Protein AF-A0A1V9F1B4-F1 (afdb_monomer_lite)

InterPro domains:
  IPR001387 Cro/C1-type, helix-turn-helix domain [PS50943] (9-61)
  IPR001387 Cro/C1-type, helix-turn-helix domain [cd00093] (6-61)
  IPR010982 Lambda repressor-like, DNA-binding domain superfamily [G3DSA:1.10.260.40] (1-62)
  IPR010982 Lambda repressor-like, DNA-binding domain superfamily [SSF47413] (3-62)

Foldseek 3Di:
DLQVVLCVLVVLCVVPHDLVVLCVVLVHDSVVNVCSNRRHDDDPVVSVSSCVSSVHDVVVPD

Secondary structure (DSSP, 8-state):
-HHHHHHHHHHHHHHH--HHHHHHHTT--HHHHHHHHTT----HHHHHHHHHHTT--GGGT-

Organism: NCBI:txid354355

Radius of gyration: 10.3 Å; chains: 1; bounding box: 24×20×21 Å

Structure (mmCIF, N/CA/C/O backbone):
data_AF-A0A1V9F1B4-F1
#
_entry.id   AF-A0A1V9F1B4-F1
#
loop_
_atom_site.group_PDB
_atom_site.id
_atom_site.type_symbol
_atom_site.label_atom_id
_atom_site.label_alt_id
_atom_site.label_comp_id
_atom_site.label_asym_id
_atom_site.label_entity_id
_atom_site.label_seq_id
_atom_site.pdbx_PDB_ins_code
_atom_site.Cartn_x
_atom_site.Cartn_y
_atom_site.Cartn_z
_atom_site.occupancy
_atom_site.B_iso_or_equiv
_atom_site.auth_seq_id
_atom_site.auth_comp_id
_atom_site.auth_asym_id
_atom_site.auth_atom_id
_atom_site.pdbx_PDB_model_num
ATOM 1 N N . MET A 1 1 ? 14.262 1.003 -9.189 1.00 83.38 1 MET A N 1
ATOM 2 C CA . MET A 1 1 ? 13.436 -0.227 -9.164 1.00 83.38 1 MET A CA 1
ATOM 3 C C . MET A 1 1 ? 12.180 -0.047 -8.310 1.00 83.38 1 MET A C 1
ATOM 5 O O . MET A 1 1 ? 11.088 -0.119 -8.861 1.00 83.38 1 MET A O 1
ATOM 9 N N . LEU A 1 2 ? 12.308 0.300 -7.023 1.00 92.50 2 LEU A N 1
ATOM 10 C CA . LEU A 1 2 ? 11.177 0.455 -6.088 1.00 92.50 2 LEU A CA 1
ATOM 11 C C . LEU A 1 2 ? 10.119 1.486 -6.520 1.00 92.50 2 LEU A C 1
ATOM 13 O O . LEU A 1 2 ? 8.930 1.210 -6.421 1.00 92.50 2 LEU A O 1
ATOM 17 N N . ASN A 1 3 ? 10.519 2.613 -7.121 1.00 95.25 3 ASN A N 1
ATOM 18 C CA . ASN A 1 3 ? 9.569 3.590 -7.685 1.00 95.25 3 ASN A CA 1
ATOM 19 C C . ASN A 1 3 ? 8.632 2.993 -8.748 1.00 95.25 3 ASN A C 1
ATOM 21 O O . ASN A 1 3 ? 7.487 3.420 -8.873 1.00 95.25 3 ASN A O 1
ATOM 25 N N . ARG A 1 4 ? 9.106 2.019 -9.539 1.00 94.56 4 ARG A N 1
ATOM 26 C CA . ARG A 1 4 ? 8.267 1.330 -10.530 1.00 94.56 4 ARG A CA 1
ATOM 27 C C . ARG A 1 4 ? 7.283 0.399 -9.827 1.00 94.56 4 ARG A C 1
ATOM 29 O O . ARG A 1 4 ? 6.106 0.424 -10.165 1.00 94.56 4 ARG A O 1
ATOM 36 N N . ILE A 1 5 ? 7.756 -0.350 -8.829 1.00 95.12 5 ILE A N 1
ATOM 37 C CA . ILE A 1 5 ? 6.927 -1.244 -8.012 1.00 95.12 5 ILE A CA 1
ATOM 38 C C . ILE A 1 5 ? 5.806 -0.458 -7.326 1.00 95.12 5 ILE A C 1
ATOM 40 O O . ILE A 1 5 ? 4.636 -0.771 -7.526 1.00 95.12 5 ILE A O 1
ATOM 44 N N . GLY A 1 6 ? 6.142 0.625 -6.619 1.00 97.06 6 GLY A N 1
ATOM 45 C CA . GLY A 1 6 ? 5.165 1.481 -5.941 1.00 97.06 6 GLY A CA 1
ATOM 46 C C . GLY A 1 6 ? 4.082 2.021 -6.880 1.00 97.06 6 GLY A C 1
ATOM 47 O O . GLY A 1 6 ? 2.897 1.962 -6.554 1.00 97.06 6 GLY A O 1
ATOM 48 N N . LYS A 1 7 ? 4.456 2.449 -8.096 1.00 96.88 7 LYS A N 1
ATOM 49 C CA . LYS A 1 7 ? 3.495 2.903 -9.118 1.00 96.88 7 LYS A CA 1
ATOM 50 C C . LYS A 1 7 ? 2.543 1.795 -9.579 1.00 96.88 7 LYS A C 1
ATOM 52 O O . LYS A 1 7 ? 1.360 2.072 -9.765 1.00 96.88 7 LYS A O 1
ATOM 57 N N . VAL A 1 8 ? 3.035 0.568 -9.766 1.00 96.06 8 VAL A N 1
ATOM 58 C CA . VAL A 1 8 ? 2.192 -0.579 -10.152 1.00 96.06 8 VAL A CA 1
ATOM 59 C C . VAL A 1 8 ? 1.217 -0.925 -9.030 1.00 96.06 8 VAL A C 1
ATOM 61 O O . VAL A 1 8 ? 0.020 -1.025 -9.292 1.00 96.06 8 VAL A O 1
ATOM 64 N N . LEU A 1 9 ? 1.703 -1.017 -7.786 1.00 97.00 9 LEU A N 1
ATOM 65 C CA . LEU A 1 9 ? 0.865 -1.267 -6.608 1.00 97.00 9 LEU A CA 1
ATOM 66 C C . LEU A 1 9 ? -0.235 -0.208 -6.475 1.00 97.00 9 LEU A C 1
ATOM 68 O O . LEU A 1 9 ? -1.407 -0.547 -6.333 1.00 97.00 9 LEU A O 1
ATOM 72 N N . LYS A 1 10 ? 0.129 1.074 -6.613 1.00 98.00 10 LYS A N 1
ATOM 73 C CA . LYS A 1 10 ? -0.819 2.191 -6.569 1.00 98.00 10 LYS A CA 1
ATOM 74 C C . LYS A 1 10 ? -1.896 2.074 -7.636 1.00 98.00 10 LYS A C 1
ATOM 76 O O . LYS A 1 10 ? -3.076 2.217 -7.326 1.00 98.00 10 LYS A O 1
ATOM 81 N N . LYS A 1 11 ? -1.494 1.817 -8.883 1.00 97.44 11 LYS A N 1
ATOM 82 C CA . LYS A 1 11 ? -2.422 1.679 -10.008 1.00 97.44 11 LYS A CA 1
ATOM 83 C C . LYS A 1 11 ? -3.406 0.533 -9.760 1.00 97.44 11 LYS A C 1
ATOM 85 O O . LYS A 1 11 ? -4.610 0.750 -9.815 1.00 97.44 11 LYS A O 1
ATOM 90 N N . LYS A 1 12 ? -2.897 -0.650 -9.407 1.00 96.94 12 LYS A N 1
ATOM 91 C CA . LYS A 1 12 ? -3.719 -1.832 -9.117 1.00 96.94 12 LYS A CA 1
ATOM 92 C C . LYS A 1 12 ? -4.669 -1.612 -7.947 1.00 96.94 12 LYS A C 1
ATOM 94 O O . LYS A 1 12 ? -5.841 -1.961 -8.036 1.00 96.94 12 LYS A O 1
ATOM 99 N N . ARG A 1 13 ? -4.210 -0.954 -6.880 1.00 97.38 13 ARG A N 1
ATOM 100 C CA . ARG A 1 13 ? -5.100 -0.564 -5.785 1.00 97.38 13 ARG A CA 1
ATOM 101 C C . ARG A 1 13 ? -6.199 0.375 -6.274 1.00 97.38 13 ARG A C 1
ATOM 103 O O . ARG A 1 13 ? -7.349 0.138 -5.939 1.00 97.38 13 ARG A O 1
ATOM 110 N N . GLN A 1 14 ? -5.873 1.422 -7.034 1.00 97.94 14 GLN A N 1
ATOM 111 C CA . GLN A 1 14 ? -6.859 2.399 -7.522 1.00 97.94 14 GLN A CA 1
ATOM 112 C C . GLN A 1 14 ? -7.941 1.777 -8.415 1.00 97.94 14 GLN A C 1
ATOM 114 O O . GLN A 1 14 ? -9.068 2.256 -8.393 1.00 97.94 14 GLN A O 1
ATOM 119 N N . GLU A 1 15 ? -7.616 0.717 -9.158 1.00 97.00 15 GLU A N 1
ATOM 120 C CA . GLU A 1 15 ? -8.584 -0.060 -9.948 1.00 97.00 15 GLU A CA 1
ATOM 121 C C . GLU A 1 15 ? -9.556 -0.862 -9.063 1.00 97.00 15 GLU A C 1
ATOM 123 O O . GLU A 1 15 ? -10.687 -1.118 -9.468 1.00 97.00 15 GLU A O 1
ATOM 128 N N . ARG A 1 16 ? -9.132 -1.241 -7.850 1.00 95.88 16 ARG A N 1
ATOM 129 C CA . ARG A 1 16 ? -9.883 -2.112 -6.935 1.00 95.88 16 ARG A CA 1
ATOM 130 C C . ARG A 1 16 ? -10.632 -1.354 -5.837 1.00 95.88 16 ARG A C 1
ATOM 132 O O . ARG A 1 16 ? -11.763 -1.704 -5.519 1.00 95.88 16 ARG A O 1
ATOM 139 N N . THR A 1 17 ? -9.992 -0.383 -5.182 1.00 97.06 17 THR A N 1
ATOM 140 C CA . THR A 1 17 ? -10.503 0.233 -3.946 1.00 97.06 17 THR A CA 1
ATOM 141 C C . THR A 1 17 ? -9.774 1.535 -3.558 1.00 97.06 17 THR A C 1
ATOM 143 O O . THR A 1 17 ? -8.777 1.957 -4.155 1.00 97.06 17 THR A O 1
ATOM 146 N N . THR A 1 18 ? -10.254 2.201 -2.507 1.00 97.88 18 THR A N 1
ATOM 147 C CA . THR A 1 18 ? -9.626 3.406 -1.951 1.00 97.88 18 THR A CA 1
ATOM 148 C C . THR A 1 18 ? -8.371 3.074 -1.134 1.00 97.88 18 THR A C 1
ATOM 150 O O . THR A 1 18 ? -8.159 1.940 -0.706 1.00 97.88 18 THR A O 1
ATOM 153 N N . LEU A 1 19 ? -7.514 4.077 -0.901 1.00 97.69 19 LEU A N 1
ATOM 154 C CA . LEU A 1 19 ? -6.326 3.917 -0.055 1.00 97.69 19 LEU A CA 1
ATOM 155 C C . LEU A 1 19 ? -6.714 3.472 1.357 1.00 97.69 19 LEU A C 1
ATOM 157 O O . LEU A 1 19 ? -6.062 2.602 1.922 1.00 97.69 19 LEU A O 1
ATOM 161 N N . GLU A 1 20 ? -7.763 4.070 1.916 1.00 97.69 20 GLU A N 1
ATOM 162 C CA . GLU A 1 20 ? -8.227 3.815 3.277 1.00 97.69 20 GLU A CA 1
ATOM 163 C C . GLU A 1 20 ? -8.784 2.403 3.435 1.00 97.69 20 GLU A C 1
ATOM 165 O O . GLU A 1 20 ? -8.309 1.661 4.293 1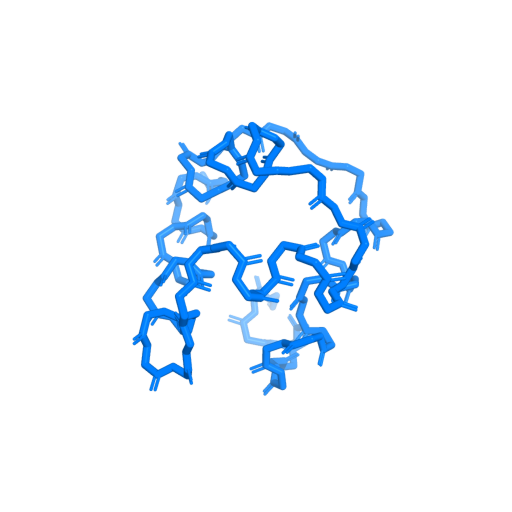.00 97.69 20 GLU A O 1
ATOM 170 N N . SER A 1 21 ? -9.709 2.012 2.557 1.00 98.12 21 SER A N 1
ATOM 171 C CA . SER A 1 21 ? -10.310 0.679 2.570 1.00 98.12 21 SER A CA 1
ATOM 172 C C . SER A 1 21 ? -9.255 -0.412 2.401 1.00 98.12 21 SER A C 1
ATOM 174 O O . SER A 1 21 ? -9.250 -1.373 3.164 1.00 98.12 21 SER A O 1
ATOM 176 N N . PHE A 1 22 ? -8.315 -0.239 1.465 1.00 98.19 22 PHE A N 1
ATOM 177 C CA . PHE A 1 22 ? -7.251 -1.220 1.267 1.00 98.19 22 PHE A CA 1
ATOM 178 C C . PHE A 1 22 ? -6.308 -1.307 2.462 1.00 98.19 22 PHE A C 1
ATOM 180 O O . PHE A 1 22 ? -6.026 -2.398 2.940 1.00 98.19 22 PHE A O 1
ATOM 187 N N . SER A 1 23 ? -5.841 -0.156 2.961 1.00 97.88 23 SER A N 1
ATOM 188 C CA . SER A 1 23 ? -4.954 -0.075 4.130 1.00 97.88 23 SER A CA 1
ATOM 189 C C . SER A 1 23 ? -5.549 -0.828 5.322 1.00 97.88 23 SER A C 1
ATOM 191 O O . SER A 1 23 ? -4.855 -1.599 5.984 1.00 97.88 23 SER A O 1
ATOM 193 N N . TYR A 1 24 ? -6.850 -0.640 5.557 1.00 97.75 24 TYR A N 1
ATOM 194 C CA . TYR A 1 24 ? -7.590 -1.347 6.594 1.00 97.75 24 TYR A CA 1
ATOM 195 C C . TYR A 1 24 ? -7.648 -2.858 6.333 1.00 97.75 24 TYR A C 1
ATOM 197 O O . TYR A 1 24 ? -7.265 -3.639 7.202 1.00 97.75 24 TYR A O 1
ATOM 205 N N . GLU A 1 25 ? -8.050 -3.266 5.128 1.00 97.25 25 GLU A N 1
ATOM 206 C CA . GLU A 1 25 ? -8.186 -4.672 4.725 1.00 97.25 25 GLU A CA 1
ATOM 207 C C . GLU A 1 25 ? -6.899 -5.474 4.947 1.00 97.25 25 GLU A C 1
ATOM 209 O O . GLU A 1 25 ? -6.917 -6.543 5.553 1.00 97.25 25 GLU A O 1
ATOM 214 N N . ILE A 1 26 ? -5.762 -4.945 4.494 1.00 96.50 26 ILE A N 1
ATOM 215 C CA . ILE A 1 26 ? -4.478 -5.635 4.629 1.00 96.50 26 ILE A CA 1
ATOM 216 C C . ILE A 1 26 ? -3.755 -5.286 5.928 1.00 96.50 26 ILE A C 1
ATOM 218 O O . ILE A 1 26 ? -2.592 -5.655 6.086 1.00 96.50 26 ILE A O 1
ATOM 222 N N . ASN A 1 27 ? -4.399 -4.584 6.861 1.00 96.69 27 ASN A N 1
ATOM 223 C CA . ASN A 1 27 ? -3.829 -4.177 8.143 1.00 96.69 27 ASN A CA 1
ATOM 224 C C . ASN A 1 27 ? -2.431 -3.529 7.993 1.00 96.69 27 ASN A C 1
ATOM 226 O O . ASN A 1 27 ? -1.430 -4.021 8.524 1.00 96.69 27 ASN A O 1
ATOM 230 N N . ILE A 1 28 ? -2.356 -2.465 7.188 1.00 96.75 28 ILE A N 1
ATOM 231 C CA . ILE A 1 28 ? -1.186 -1.593 7.015 1.00 96.75 28 ILE A CA 1
ATOM 232 C C . ILE A 1 28 ? -1.651 -0.151 7.212 1.00 96.75 28 ILE A C 1
ATOM 234 O O . ILE A 1 28 ? -2.703 0.240 6.721 1.00 96.75 28 ILE A O 1
ATOM 238 N N . SER A 1 29 ? -0.874 0.679 7.911 1.00 97.75 29 SER A N 1
ATOM 239 C CA . SER A 1 29 ? -1.259 2.080 8.095 1.00 97.75 29 SER A CA 1
ATOM 240 C C . SER A 1 29 ? -1.305 2.841 6.763 1.00 97.75 29 SER A C 1
ATOM 242 O O . SER A 1 29 ? -0.486 2.626 5.866 1.00 97.75 29 SER A O 1
ATOM 244 N N . ARG A 1 30 ? -2.214 3.817 6.657 1.00 97.69 30 ARG A N 1
ATOM 245 C CA . ARG A 1 30 ? -2.313 4.695 5.477 1.00 97.69 30 ARG A CA 1
ATOM 246 C C . ARG A 1 30 ? -0.991 5.393 5.146 1.00 97.69 30 ARG A C 1
ATOM 248 O O . ARG A 1 30 ? -0.658 5.558 3.978 1.00 97.69 30 ARG A O 1
ATOM 255 N N . SER A 1 31 ? -0.232 5.805 6.163 1.00 97.81 31 SER A N 1
ATOM 256 C CA . SER A 1 31 ? 1.064 6.466 5.977 1.00 97.81 31 SER A CA 1
ATOM 257 C C . SER A 1 31 ? 2.116 5.521 5.392 1.00 97.81 31 SER A C 1
ATOM 259 O O . SER A 1 31 ? 2.844 5.911 4.479 1.00 97.81 31 SER A O 1
ATOM 261 N N . ALA A 1 32 ? 2.164 4.271 5.861 1.00 97.75 32 ALA A N 1
ATOM 262 C CA . ALA A 1 32 ? 3.039 3.251 5.298 1.00 97.75 32 ALA A CA 1
ATOM 263 C C . ALA A 1 32 ? 2.638 2.920 3.855 1.00 97.75 32 ALA A C 1
ATOM 265 O O . ALA A 1 32 ? 3.500 2.939 2.980 1.00 97.75 32 ALA A O 1
ATOM 266 N N . MET A 1 33 ? 1.341 2.741 3.579 1.00 97.88 33 MET A N 1
ATOM 267 C CA . MET A 1 33 ? 0.838 2.522 2.219 1.00 97.88 33 MET A CA 1
ATOM 268 C C . MET A 1 33 ? 1.244 3.636 1.253 1.00 97.88 33 MET A C 1
ATOM 270 O O . MET A 1 33 ? 1.785 3.352 0.187 1.00 97.88 33 MET A O 1
ATOM 274 N N . THR A 1 34 ? 1.064 4.903 1.634 1.00 97.94 34 THR A N 1
ATOM 275 C CA . THR A 1 34 ? 1.490 6.046 0.811 1.00 97.94 34 THR A CA 1
ATOM 276 C C . THR A 1 34 ? 2.995 6.028 0.540 1.00 97.94 34 THR A C 1
ATOM 278 O O . THR A 1 34 ? 3.423 6.302 -0.584 1.00 97.94 34 THR A O 1
ATOM 281 N N . ARG A 1 35 ? 3.814 5.681 1.544 1.00 98.25 35 ARG A N 1
ATOM 282 C CA . ARG A 1 35 ? 5.268 5.543 1.378 1.00 98.25 35 ARG A CA 1
ATOM 283 C C . ARG A 1 35 ? 5.611 4.429 0.385 1.00 98.25 35 ARG A C 1
ATOM 285 O O . ARG A 1 35 ? 6.429 4.649 -0.503 1.00 98.25 35 ARG A O 1
ATOM 292 N N . TYR A 1 36 ? 4.966 3.271 0.500 1.00 97.62 36 TYR A N 1
ATOM 293 C CA . TYR A 1 36 ? 5.180 2.118 -0.381 1.00 97.62 36 TYR A CA 1
ATOM 294 C C . TYR A 1 36 ? 4.775 2.413 -1.828 1.00 97.62 36 TYR A C 1
ATOM 296 O O . TYR A 1 36 ? 5.542 2.158 -2.755 1.00 97.62 36 TYR A O 1
ATOM 304 N N . GLU A 1 37 ? 3.619 3.044 -2.030 1.00 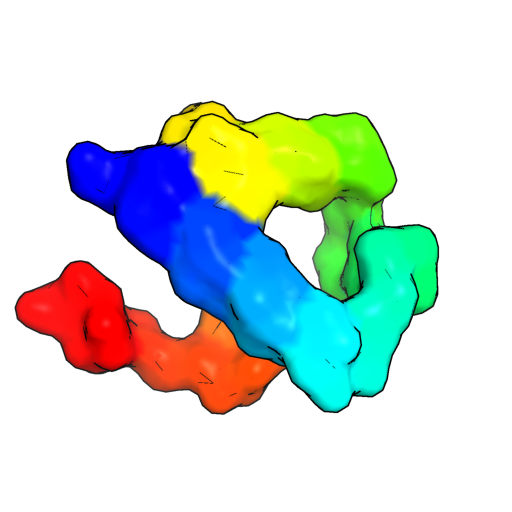97.44 37 GLU A N 1
ATOM 305 C CA . GLU A 1 37 ? 3.157 3.495 -3.348 1.00 97.44 37 GLU A CA 1
ATOM 306 C C . GLU A 1 37 ? 4.065 4.564 -3.975 1.00 97.44 37 GLU A C 1
ATOM 308 O O . GLU A 1 37 ? 4.097 4.720 -5.196 1.00 97.44 37 GLU A O 1
ATOM 313 N N . SER A 1 38 ? 4.835 5.275 -3.149 1.00 97.69 38 SER A N 1
ATOM 314 C CA . SER A 1 38 ? 5.830 6.261 -3.582 1.00 97.69 38 SER A CA 1
ATOM 315 C C . SER A 1 38 ? 7.223 5.658 -3.810 1.00 97.69 38 SER A C 1
ATOM 317 O O . SER A 1 38 ? 8.148 6.395 -4.132 1.00 97.69 38 SER A O 1
ATOM 319 N N . GLY A 1 39 ? 7.378 4.335 -3.671 1.00 97.25 39 GLY A N 1
ATOM 320 C CA . GLY A 1 39 ? 8.644 3.629 -3.884 1.00 97.25 39 GLY A CA 1
ATOM 321 C C . GLY A 1 39 ? 9.579 3.598 -2.677 1.00 97.25 39 GLY A C 1
ATOM 322 O O . GLY A 1 39 ? 10.765 3.331 -2.849 1.00 97.25 39 GLY A O 1
ATOM 323 N N . GLY A 1 40 ? 9.074 3.871 -1.473 1.00 97.56 40 GLY A N 1
ATOM 324 C CA . GLY A 1 40 ? 9.856 3.714 -0.251 1.00 97.56 40 GLY A CA 1
ATOM 325 C C . GLY A 1 40 ? 10.079 2.249 0.124 1.00 97.56 40 GLY A C 1
ATOM 326 O O . GLY A 1 40 ? 9.279 1.376 -0.222 1.00 97.56 40 GLY A O 1
ATOM 327 N N . ASP A 1 41 ? 11.151 2.008 0.876 1.00 96.50 41 ASP A N 1
ATOM 328 C CA . ASP A 1 41 ? 11.541 0.668 1.305 1.00 96.50 41 ASP A CA 1
ATOM 329 C C . ASP A 1 41 ? 10.447 -0.038 2.111 1.00 96.50 41 ASP A C 1
ATOM 331 O O . ASP A 1 41 ? 9.715 0.559 2.918 1.00 96.50 41 ASP A O 1
ATOM 335 N N . MET A 1 42 ? 10.366 -1.348 1.893 1.00 95.31 42 MET A N 1
ATOM 336 C CA . MET A 1 42 ? 9.465 -2.254 2.589 1.00 95.31 42 MET A CA 1
ATOM 337 C C . MET A 1 42 ? 10.122 -3.617 2.772 1.00 95.31 42 MET A C 1
ATOM 339 O O . MET A 1 42 ? 10.903 -4.062 1.932 1.00 95.31 42 MET A O 1
ATOM 343 N N . TYR A 1 43 ? 9.778 -4.296 3.864 1.00 96.00 43 TYR A N 1
ATOM 344 C CA . TYR A 1 43 ? 10.175 -5.684 4.060 1.00 96.00 43 TY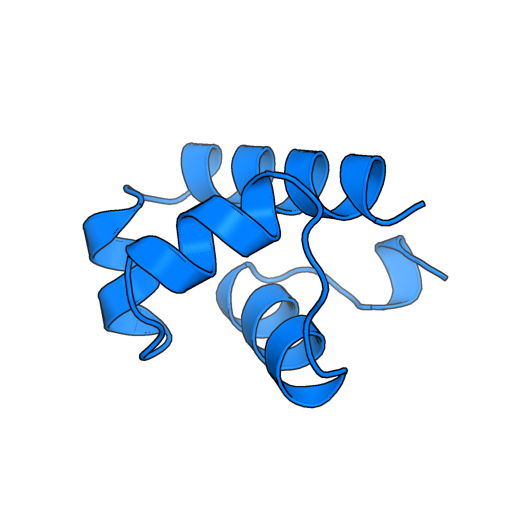R A CA 1
ATOM 345 C C . TYR A 1 43 ? 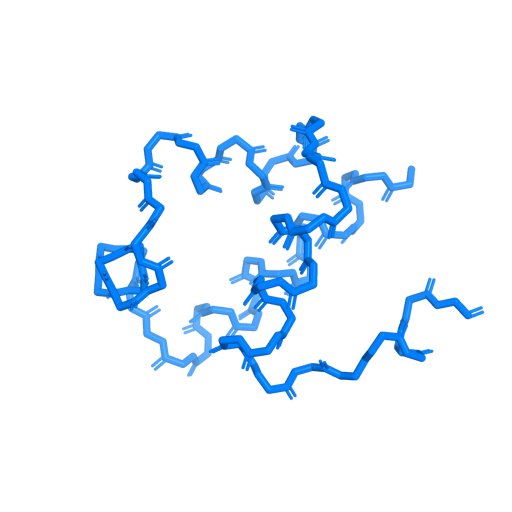9.555 -6.572 2.978 1.00 96.00 43 TYR A C 1
ATOM 347 O O . TYR A 1 43 ? 8.431 -6.326 2.532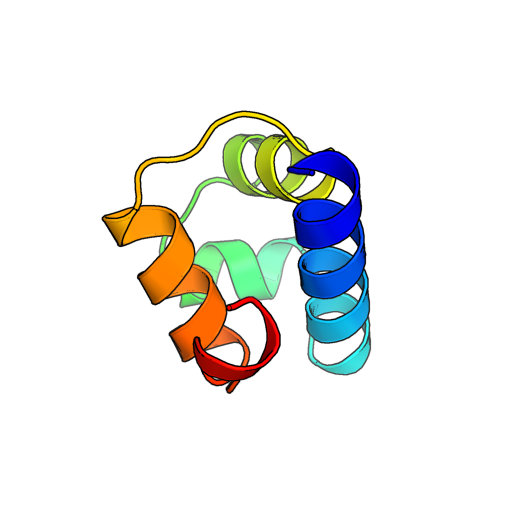 1.00 96.00 43 TYR A O 1
ATOM 355 N N . LEU A 1 44 ? 10.254 -7.648 2.606 1.00 95.62 44 LEU A N 1
ATOM 356 C CA . LEU A 1 44 ? 9.753 -8.621 1.632 1.00 95.62 44 LEU A CA 1
ATOM 357 C C . LEU A 1 44 ? 8.390 -9.198 2.047 1.00 95.62 44 LEU A C 1
ATOM 359 O O . LEU A 1 44 ? 7.501 -9.335 1.215 1.00 95.62 44 LEU A O 1
ATOM 363 N N . SER A 1 45 ? 8.187 -9.464 3.339 1.00 96.38 45 SER A N 1
ATOM 364 C CA . SER A 1 45 ? 6.901 -9.926 3.875 1.00 96.38 45 SER A CA 1
ATOM 365 C C . SER A 1 45 ? 5.768 -8.925 3.628 1.00 96.38 45 SER A C 1
ATOM 367 O O . SER A 1 45 ? 4.675 -9.318 3.223 1.00 96.38 45 SER A O 1
ATOM 369 N N . THR A 1 46 ? 6.028 -7.627 3.811 1.00 96.94 46 THR A N 1
ATOM 370 C CA . THR A 1 46 ? 5.072 -6.558 3.500 1.00 96.94 46 THR A CA 1
ATOM 371 C C . THR A 1 46 ? 4.779 -6.502 2.006 1.00 96.94 46 THR A C 1
ATOM 373 O O . THR A 1 46 ? 3.618 -6.383 1.623 1.00 96.94 46 THR A O 1
ATOM 376 N N . PHE A 1 47 ? 5.806 -6.626 1.164 1.00 96.81 47 PHE A N 1
ATOM 377 C CA . PHE A 1 47 ? 5.634 -6.658 -0.285 1.00 96.81 47 PHE A CA 1
ATOM 378 C C . PHE A 1 47 ? 4.746 -7.830 -0.724 1.00 96.81 47 PHE A C 1
ATOM 380 O O . PHE A 1 47 ? 3.750 -7.615 -1.406 1.00 96.81 47 PHE A O 1
ATOM 387 N N . LEU A 1 48 ? 5.025 -9.050 -0.260 1.00 96.31 48 LEU A N 1
ATOM 388 C CA . LEU A 1 48 ? 4.212 -10.228 -0.580 1.00 96.31 48 LEU A CA 1
ATOM 389 C C . LEU A 1 48 ? 2.772 -10.102 -0.064 1.00 96.31 48 LEU A C 1
ATOM 391 O O . LEU A 1 48 ? 1.835 -10.481 -0.764 1.00 96.31 48 LEU A O 1
ATOM 395 N N . LYS A 1 49 ? 2.572 -9.505 1.118 1.00 96.56 49 LYS A N 1
ATOM 396 C CA . LYS A 1 49 ? 1.234 -9.200 1.647 1.00 96.56 49 LYS A CA 1
ATOM 397 C C . LYS A 1 49 ? 0.461 -8.242 0.735 1.00 96.56 49 LYS A C 1
ATOM 399 O O . LYS A 1 49 ? -0.731 -8.440 0.514 1.00 96.56 49 LYS A O 1
ATOM 404 N N . LEU A 1 50 ? 1.135 -7.221 0.200 1.00 96.62 50 LEU A N 1
ATOM 405 C CA . LEU A 1 50 ? 0.549 -6.269 -0.748 1.00 96.62 50 LEU A CA 1
ATOM 406 C C . LEU A 1 50 ? 0.161 -6.945 -2.059 1.00 96.62 50 LEU A C 1
ATOM 408 O O . LEU A 1 50 ? -0.939 -6.711 -2.548 1.00 96.62 50 LEU A O 1
ATOM 412 N N . LEU A 1 51 ? 1.041 -7.792 -2.599 1.00 96.69 51 LEU A N 1
ATOM 413 C CA . LEU A 1 51 ? 0.759 -8.556 -3.811 1.00 96.69 51 LEU A CA 1
ATOM 414 C C . LEU A 1 51 ? -0.455 -9.466 -3.626 1.00 96.69 51 LEU A C 1
ATOM 416 O O . LEU A 1 51 ? -1.380 -9.405 -4.427 1.00 96.69 51 LEU A O 1
ATOM 420 N N . HIS A 1 52 ? -0.498 -10.219 -2.526 1.00 96.00 52 HIS A N 1
ATOM 421 C CA . HIS A 1 52 ? -1.633 -11.077 -2.198 1.00 96.00 52 HIS A CA 1
ATOM 422 C C . HIS A 1 52 ? -2.940 -10.279 -2.059 1.00 96.00 52 HIS A C 1
ATOM 424 O O . HIS A 1 52 ? -3.962 -10.665 -2.614 1.00 96.00 52 HIS A O 1
ATOM 430 N N . GLY A 1 53 ? -2.924 -9.137 -1.361 1.00 95.94 53 GLY A N 1
ATOM 431 C CA . GLY A 1 53 ? -4.112 -8.283 -1.213 1.00 95.94 53 GLY A CA 1
ATOM 432 C C . GLY A 1 53 ? -4.583 -7.611 -2.513 1.00 95.94 53 GLY A C 1
ATOM 433 O O . GLY A 1 53 ? -5.729 -7.167 -2.598 1.00 95.94 53 GLY A O 1
ATOM 434 N N . LEU A 1 54 ? -3.714 -7.512 -3.520 1.00 96.06 54 LEU A N 1
ATOM 435 C CA . LEU A 1 54 ? -4.031 -6.959 -4.841 1.00 96.06 54 LEU A CA 1
ATOM 436 C C . LEU A 1 54 ? -4.226 -8.034 -5.917 1.00 96.06 54 LEU A C 1
ATOM 438 O O . LEU A 1 54 ? -4.427 -7.666 -7.073 1.00 96.06 54 LEU A O 1
ATOM 442 N N . ASP A 1 55 ? -4.168 -9.316 -5.547 1.00 94.75 55 ASP A N 1
ATOM 443 C CA . ASP A 1 55 ? -4.218 -10.452 -6.473 1.00 94.75 55 ASP A CA 1
ATOM 444 C C . ASP A 1 55 ? -3.173 -10.347 -7.604 1.00 94.75 55 ASP A C 1
ATOM 446 O O . ASP A 1 55 ? -3.451 -10.530 -8.787 1.00 94.75 55 ASP A O 1
ATOM 450 N N . ILE A 1 56 ? -1.944 -9.972 -7.234 1.00 94.69 56 ILE A N 1
ATOM 451 C CA . ILE A 1 56 ? -0.799 -9.875 -8.147 1.00 94.69 56 ILE A CA 1
ATOM 452 C C . ILE A 1 56 ? 0.149 -11.041 -7.874 1.00 94.69 56 ILE A C 1
ATOM 454 O O . ILE A 1 56 ? 0.465 -11.335 -6.717 1.00 94.69 56 ILE A O 1
ATOM 458 N N . LYS A 1 57 ? 0.660 -11.681 -8.928 1.00 93.38 57 LYS A N 1
ATOM 459 C CA . LYS A 1 57 ? 1.646 -12.752 -8.772 1.00 93.38 57 LYS A CA 1
ATOM 460 C C . LYS A 1 57 ? 3.048 -12.154 -8.606 1.00 93.38 57 LYS A C 1
ATOM 462 O O . LYS A 1 57 ? 3.389 -11.212 -9.316 1.00 93.38 57 LYS A O 1
ATOM 467 N N . PRO A 1 58 ? 3.904 -12.689 -7.715 1.00 90.62 58 PRO A N 1
ATOM 468 C CA . PRO A 1 58 ? 5.290 -12.225 -7.588 1.00 90.62 58 PRO A CA 1
ATOM 469 C C . PRO A 1 58 ? 6.087 -12.277 -8.899 1.00 90.62 58 PRO A C 1
ATOM 471 O O . PRO A 1 58 ? 6.932 -11.416 -9.125 1.00 90.62 58 PRO A O 1
ATOM 474 N N . GLU A 1 59 ? 5.772 -13.238 -9.769 1.00 90.88 59 GLU A N 1
ATOM 475 C CA . GLU A 1 59 ? 6.321 -13.406 -11.126 1.00 90.88 59 GLU A CA 1
ATOM 476 C C . GLU A 1 59 ? 6.120 -12.169 -12.021 1.00 90.88 59 GLU A C 1
ATOM 478 O O . GLU A 1 59 ? 6.886 -11.941 -12.946 1.00 90.88 59 GLU A O 1
ATOM 483 N N . ASP A 1 60 ? 5.140 -11.305 -11.732 1.00 87.25 60 ASP A N 1
ATOM 484 C CA . ASP A 1 60 ? 4.948 -10.058 -12.486 1.00 87.25 60 ASP A CA 1
ATOM 485 C C . ASP A 1 60 ? 6.068 -9.024 -12.218 1.00 87.25 60 ASP A C 1
ATOM 487 O O . ASP A 1 60 ? 6.148 -7.985 -12.886 1.00 87.25 60 ASP A O 1
ATOM 491 N N . PHE A 1 61 ? 6.929 -9.281 -11.225 1.00 82.88 61 PHE A N 1
ATOM 492 C CA . PHE A 1 61 ? 8.010 -8.392 -10.793 1.00 82.88 61 PHE A CA 1
ATOM 493 C C . PHE A 1 61 ? 9.425 -8.980 -10.900 1.00 82.88 61 PHE A C 1
ATOM 495 O O . PHE A 1 61 ? 10.377 -8.198 -10.788 1.00 82.88 61 PHE A O 1
ATOM 502 N N . PHE A 1 62 ? 9.570 -10.290 -11.115 1.00 81.56 62 PHE A N 1
ATOM 503 C CA . PHE A 1 62 ? 10.848 -11.008 -11.212 1.00 81.56 62 PHE A CA 1
ATOM 504 C C . PHE A 1 62 ? 10.913 -11.803 -12.511 1.00 81.56 62 PHE A C 1
ATOM 506 O O . PHE A 1 62 ? 11.956 -11.692 -13.193 1.00 81.56 62 PHE A O 1
#

pLDDT: mean 95.71, std 3.54, range [81.56, 98.25]

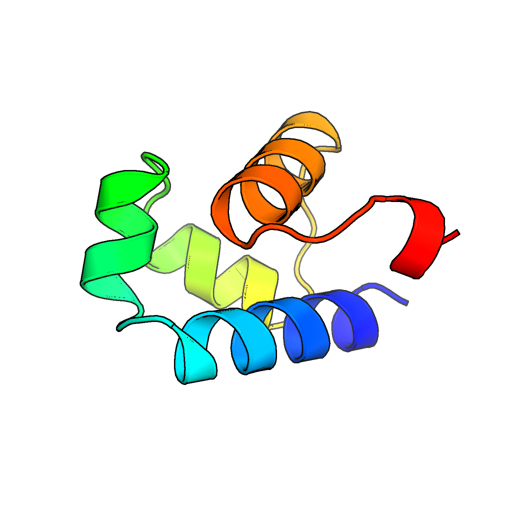Sequence (62 aa):
MLNRIGKVLKKKRQERTTLESFSYEINISRSAMTRYESGGDMYLSTFLKLLHGLDIKPEDFF